Protein AF-A0A699WA02-F1 (afdb_monomer_lite)

Organism: Tanacetum cinerariifolium (NCBI:txid118510)

Secondary structure (DSSP, 8-state):
------TT-EEEEEE-------SS-----PPPEEEEEEEP----PPP-EEEEEEEEEETTEEEEEEEEE-SS-TTPPPEEEEHHHHHHH-GGG--

Structure (mmCIF, N/CA/C/O backbone):
data_AF-A0A699WA02-F1
#
_entry.id   AF-A0A699WA02-F1
#
loop_
_atom_site.group_PDB
_atom_site.id
_atom_site.type_symbol
_atom_site.label_atom_id
_atom_site.label_alt_id
_atom_site.label_comp_id
_atom_site.label_asym_id
_atom_site.label_entity_id
_atom_site.label_seq_id
_atom_site.pdbx_PDB_ins_code
_atom_site.Cartn_x
_atom_site.Cartn_y
_atom_site.Cartn_z
_atom_site.occupancy
_atom_site.B_iso_or_equiv
_atom_site.auth_seq_id
_atom_site.auth_comp_id
_atom_site.auth_asym_id
_atom_site.auth_atom_id
_atom_site.pdbx_PDB_model_num
ATOM 1 N N . ARG A 1 1 ? -12.449 -18.518 -7.318 1.00 55.69 1 ARG A N 1
ATOM 2 C CA . ARG A 1 1 ? -11.507 -18.022 -8.351 1.00 55.69 1 ARG A CA 1
ATOM 3 C C . ARG A 1 1 ? -11.053 -16.632 -7.933 1.00 55.69 1 ARG A C 1
ATOM 5 O O . ARG A 1 1 ? -11.923 -15.829 -7.618 1.00 55.69 1 ARG A O 1
ATOM 12 N N . ALA A 1 2 ? -9.747 -16.378 -7.850 1.00 72.69 2 ALA A N 1
ATOM 13 C CA . ALA A 1 2 ? -9.238 -15.023 -7.654 1.00 72.69 2 ALA A CA 1
ATOM 14 C C . ALA A 1 2 ? -9.486 -14.218 -8.940 1.00 72.69 2 ALA A C 1
ATOM 16 O O . ALA A 1 2 ? -9.352 -14.766 -10.033 1.00 72.69 2 ALA A O 1
ATOM 17 N N . LEU A 1 3 ? -9.930 -12.968 -8.809 1.00 79.06 3 LEU A N 1
ATOM 18 C CA . LEU A 1 3 ? -10.115 -12.074 -9.948 1.00 79.06 3 LEU A CA 1
ATOM 19 C C . LEU A 1 3 ? -8.779 -11.382 -10.214 1.00 79.06 3 LEU A C 1
ATOM 21 O O . LEU A 1 3 ? -8.329 -10.583 -9.395 1.00 79.06 3 LEU A O 1
ATOM 25 N N . GLU A 1 4 ? -8.146 -11.722 -11.330 1.00 81.62 4 GLU A N 1
ATOM 26 C CA . GLU A 1 4 ? -6.902 -11.104 -11.778 1.00 81.62 4 GLU A CA 1
ATOM 27 C C . GLU A 1 4 ? -7.187 -10.156 -12.943 1.00 81.62 4 GLU A C 1
ATOM 29 O O . GLU A 1 4 ? -7.864 -10.538 -13.892 1.00 81.62 4 GLU A O 1
ATOM 34 N N . PHE A 1 5 ? -6.669 -8.929 -12.873 1.00 83.94 5 PHE A N 1
ATOM 35 C CA . PHE A 1 5 ? -6.877 -7.895 -13.894 1.00 83.94 5 PHE A CA 1
ATOM 36 C C . PHE A 1 5 ? -5.578 -7.567 -14.613 1.00 83.94 5 PHE A C 1
ATOM 38 O O . PHE A 1 5 ? -4.568 -7.382 -13.935 1.00 83.94 5 PHE A O 1
ATOM 45 N N . GLN A 1 6 ? -5.565 -7.475 -15.934 1.00 86.81 6 GLN A N 1
ATOM 46 C CA . GLN A 1 6 ? -4.364 -7.175 -16.714 1.00 86.81 6 GLN A CA 1
ATOM 47 C C . GLN A 1 6 ? -4.224 -5.668 -16.999 1.00 86.81 6 GLN A C 1
ATOM 49 O O . GLN A 1 6 ? -5.222 -4.939 -16.997 1.00 86.81 6 GLN A O 1
ATOM 54 N N . PRO A 1 7 ? -2.998 -5.164 -17.244 1.00 87.44 7 PRO A N 1
ATOM 55 C CA . PRO A 1 7 ? -2.810 -3.834 -17.813 1.00 87.44 7 PRO A CA 1
ATOM 56 C C . PRO A 1 7 ? -3.632 -3.682 -19.100 1.00 87.44 7 PRO A C 1
ATOM 58 O O . PRO A 1 7 ? -3.587 -4.536 -19.981 1.00 87.44 7 PRO A O 1
ATOM 61 N N . GLY A 1 8 ? -4.405 -2.604 -19.203 1.00 87.94 8 GLY A N 1
ATOM 62 C CA . GLY A 1 8 ? -5.342 -2.363 -20.303 1.00 87.94 8 GLY A CA 1
ATOM 63 C C . GLY A 1 8 ? -6.811 -2.643 -19.981 1.00 87.94 8 GLY A C 1
ATOM 64 O O . GLY A 1 8 ? -7.675 -2.068 -20.649 1.00 87.94 8 GLY A O 1
ATOM 65 N N . ASP A 1 9 ? -7.106 -3.426 -18.940 1.00 91.88 9 ASP A N 1
ATOM 66 C CA . ASP A 1 9 ? -8.480 -3.678 -18.500 1.00 91.88 9 ASP A CA 1
ATOM 67 C C . ASP A 1 9 ? -9.131 -2.415 -17.927 1.00 91.88 9 ASP A C 1
ATOM 69 O O . ASP A 1 9 ? -8.467 -1.557 -17.337 1.00 91.88 9 ASP A O 1
ATOM 73 N N . HIS A 1 10 ? -10.455 -2.325 -18.065 1.00 90.88 10 HIS A N 1
ATOM 74 C CA . HIS A 1 10 ? -11.254 -1.259 -17.466 1.00 90.88 10 HIS A CA 1
ATOM 75 C C . HIS A 1 10 ? -11.957 -1.770 -16.210 1.00 90.88 10 HIS A C 1
ATOM 77 O O . HIS A 1 10 ? -12.746 -2.713 -16.269 1.00 90.88 10 HIS A O 1
ATOM 83 N N . VAL A 1 11 ? -11.698 -1.133 -15.069 1.00 91.25 11 VAL A N 1
ATOM 84 C CA . VAL A 1 11 ? -12.272 -1.511 -13.772 1.00 91.25 11 VAL A CA 1
ATOM 85 C C . VAL A 1 11 ? -13.050 -0.369 -13.142 1.00 91.25 11 VAL A C 1
ATOM 87 O O . VAL A 1 11 ? -12.685 0.796 -13.271 1.00 91.25 11 VAL A O 1
ATOM 90 N N . PHE A 1 12 ? -14.110 -0.714 -12.415 1.00 91.00 12 PHE A N 1
ATOM 91 C CA . PHE A 1 12 ? -14.862 0.242 -11.611 1.00 91.00 12 PHE A CA 1
ATOM 92 C C . PHE A 1 12 ? -14.304 0.303 -10.192 1.00 91.00 12 PHE A C 1
ATOM 94 O O . PHE A 1 12 ? -14.154 -0.725 -9.523 1.00 91.00 12 PHE A O 1
ATOM 101 N N . LEU A 1 13 ? -14.051 1.512 -9.690 1.00 89.06 13 LEU A N 1
ATOM 102 C CA . LEU A 1 13 ? -13.586 1.694 -8.320 1.00 89.06 13 LEU A CA 1
ATOM 103 C C . LEU A 1 13 ? -14.770 1.647 -7.355 1.00 89.06 13 LEU A C 1
ATOM 105 O O . LEU A 1 13 ? -15.655 2.503 -7.386 1.00 89.06 13 LEU A O 1
ATOM 109 N N . LYS A 1 14 ? -14.764 0.670 -6.447 1.00 88.62 14 LYS A N 1
ATOM 110 C CA . LYS A 1 14 ? -15.741 0.594 -5.359 1.00 88.62 14 LYS A CA 1
ATOM 111 C C . LYS A 1 14 ? -15.373 1.574 -4.249 1.00 88.62 14 LYS A C 1
ATOM 113 O O . LYS A 1 14 ? -14.441 1.335 -3.483 1.00 88.62 14 LYS A O 1
ATOM 118 N N . VAL A 1 15 ? -16.155 2.634 -4.099 1.00 84.69 15 VAL A N 1
ATOM 119 C CA . VAL A 1 15 ? -16.009 3.617 -3.027 1.00 84.69 15 VAL A CA 1
ATOM 120 C C . VAL A 1 15 ? -17.053 3.355 -1.954 1.00 84.69 15 VAL A C 1
ATOM 122 O O . VAL A 1 15 ? -18.257 3.374 -2.193 1.00 84.69 15 VAL A O 1
ATOM 125 N N . SER A 1 16 ? -16.587 3.097 -0.737 1.00 79.12 16 SER A N 1
ATOM 126 C CA . SER A 1 16 ? -17.439 3.103 0.450 1.00 79.12 16 SER A CA 1
ATOM 127 C C . SER A 1 16 ? -17.075 4.333 1.264 1.00 79.12 16 SER A C 1
ATOM 129 O O . SER A 1 16 ? -15.899 4.494 1.597 1.00 79.12 16 SER A O 1
ATOM 131 N N . PRO A 1 17 ? -18.029 5.213 1.584 1.00 72.94 17 PRO A N 1
ATOM 132 C CA . PRO A 1 17 ? -17.728 6.373 2.405 1.00 72.94 17 PRO A CA 1
ATOM 133 C C . PRO A 1 17 ? -17.163 5.917 3.752 1.00 72.94 17 PRO A C 1
ATOM 135 O O . PRO A 1 17 ? -17.779 5.151 4.500 1.00 72.94 17 PRO A O 1
ATOM 138 N N . ALA A 1 18 ? -15.948 6.376 4.037 1.00 67.69 18 ALA A N 1
ATOM 139 C CA . ALA A 1 18 ? -15.314 6.176 5.324 1.00 67.69 18 ALA A CA 1
ATOM 140 C C . ALA A 1 18 ? -16.063 7.003 6.374 1.00 67.69 18 ALA A C 1
ATOM 142 O O . ALA A 1 18 ? -16.580 8.078 6.073 1.00 67.69 18 ALA A O 1
ATOM 143 N N . ARG A 1 19 ? -16.139 6.497 7.610 1.00 60.53 19 ARG A N 1
ATOM 144 C CA . ARG A 1 19 ? -16.765 7.193 8.744 1.00 60.53 19 ARG A CA 1
ATOM 145 C C . ARG A 1 19 ? -16.064 8.540 8.993 1.00 60.53 19 ARG A C 1
ATOM 147 O O . ARG A 1 19 ? -15.144 8.612 9.800 1.00 60.53 19 ARG A O 1
ATOM 154 N N . GLY A 1 20 ? -16.490 9.599 8.311 1.00 54.72 20 GLY A N 1
ATOM 155 C CA . GLY A 1 20 ? -16.166 10.975 8.667 1.00 54.72 20 GLY A CA 1
ATOM 156 C C . GLY A 1 20 ? -16.902 11.339 9.952 1.00 54.72 20 GLY A C 1
ATOM 157 O O . GLY A 1 20 ? -18.048 10.928 10.146 1.00 54.72 20 GLY A O 1
ATOM 158 N N . VAL A 1 21 ? -16.246 12.075 10.851 1.00 57.78 21 VAL A N 1
ATOM 159 C CA . VAL A 1 21 ? -16.862 12.585 12.083 1.00 57.78 21 VAL A CA 1
ATOM 160 C C . VAL A 1 21 ? -18.040 13.478 11.691 1.00 57.78 21 VAL A C 1
ATOM 162 O O . VAL A 1 21 ? -17.868 14.623 11.279 1.00 57.78 21 VAL A O 1
ATOM 165 N N . ARG A 1 22 ? -19.254 12.930 11.756 1.00 55.03 22 ARG A N 1
ATOM 166 C CA . ARG A 1 22 ? -20.474 13.626 11.355 1.00 55.03 22 ARG A CA 1
ATOM 167 C C . ARG A 1 22 ? -20.993 14.398 12.565 1.00 55.03 22 ARG A C 1
ATOM 169 O O . ARG A 1 22 ? -21.475 13.786 13.511 1.00 55.03 22 ARG A O 1
ATOM 176 N N . ARG A 1 23 ? -20.910 15.733 12.526 1.00 58.34 23 ARG A N 1
ATOM 177 C CA . ARG A 1 23 ? -21.456 16.638 13.563 1.00 58.34 23 ARG A CA 1
ATOM 178 C C . ARG A 1 23 ? -22.989 16.597 13.683 1.00 58.34 23 ARG A C 1
ATOM 180 O O . ARG A 1 23 ? -23.529 17.222 14.580 1.00 58.34 23 ARG A O 1
ATOM 187 N N . PHE A 1 24 ? -23.681 15.844 12.823 1.00 54.47 24 PHE A N 1
ATOM 188 C CA . PHE A 1 24 ? -25.131 15.677 12.877 1.00 54.47 24 PHE A CA 1
ATOM 189 C C . PHE A 1 24 ? -25.536 14.204 12.788 1.00 54.47 24 PHE A C 1
ATOM 191 O O . PHE A 1 24 ? -25.129 13.457 11.893 1.00 54.47 24 PHE A O 1
ATOM 198 N N . SER A 1 25 ? -26.335 13.808 13.771 1.00 50.69 25 SER A N 1
ATOM 199 C CA . SER A 1 25 ? -26.802 12.463 14.088 1.00 50.69 25 SER A CA 1
ATOM 200 C C . SER A 1 25 ? -27.646 11.832 12.981 1.00 50.69 25 SER A C 1
ATOM 202 O O . SER A 1 25 ? -28.866 11.813 13.055 1.00 50.69 25 SER A O 1
ATOM 204 N N . ILE A 1 26 ? -27.011 11.232 11.973 1.00 54.91 26 ILE A N 1
ATOM 205 C CA . ILE A 1 26 ? -27.665 10.219 11.132 1.00 54.91 26 ILE A CA 1
ATOM 206 C C . ILE A 1 26 ? -26.698 9.041 10.968 1.00 54.91 26 ILE A C 1
ATOM 208 O O . ILE A 1 26 ? -25.802 9.044 10.117 1.00 54.91 26 ILE A O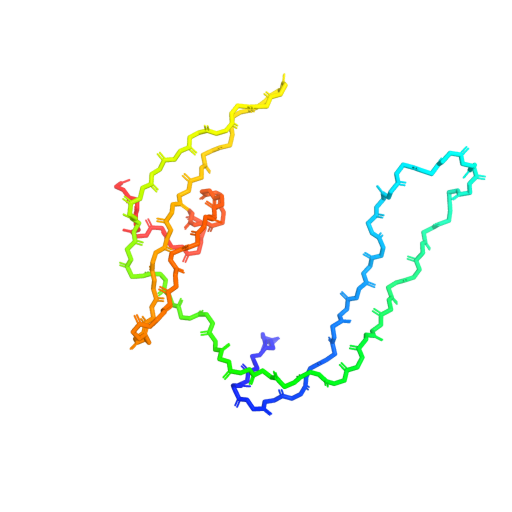 1
ATOM 212 N N . LYS A 1 27 ? -26.892 8.018 11.811 1.00 55.62 27 LYS A N 1
ATOM 213 C CA . LYS A 1 27 ? -26.228 6.703 11.753 1.00 55.62 27 LYS A CA 1
ATOM 214 C C . LYS A 1 27 ? -26.848 5.829 10.650 1.00 55.62 27 LYS A C 1
ATOM 216 O O . LYS A 1 27 ? -27.351 4.745 10.925 1.00 55.62 27 LYS A O 1
ATOM 221 N N . ARG A 1 28 ? -26.838 6.275 9.391 1.00 58.25 28 ARG A N 1
ATOM 222 C CA . ARG A 1 28 ? -27.167 5.394 8.256 1.00 58.25 28 ARG A CA 1
ATOM 223 C C . ARG A 1 28 ? -25.888 4.952 7.555 1.00 58.25 28 ARG A C 1
ATOM 225 O O . ARG A 1 28 ? -25.039 5.778 7.226 1.00 58.25 28 ARG A O 1
ATOM 232 N N . LYS A 1 29 ? -25.743 3.634 7.380 1.00 63.84 29 LYS A N 1
ATOM 233 C CA . LYS A 1 29 ? -24.664 3.009 6.610 1.00 63.84 29 LYS A CA 1
ATOM 234 C C . LYS A 1 29 ? -24.890 3.397 5.152 1.00 63.84 29 LYS A C 1
ATOM 236 O O . LYS A 1 29 ? -25.831 2.924 4.530 1.00 63.84 29 LYS A O 1
ATOM 241 N N . LEU A 1 30 ? -24.089 4.330 4.657 1.00 68.69 30 LEU A N 1
ATOM 242 C CA . LEU A 1 30 ? -24.125 4.725 3.255 1.00 68.69 30 LEU A CA 1
ATOM 243 C C . LEU A 1 30 ? -23.751 3.510 2.388 1.00 68.69 30 LEU A C 1
ATOM 245 O O . LEU A 1 30 ? -22.841 2.750 2.739 1.00 68.69 30 LEU A O 1
ATOM 249 N N . SER A 1 31 ? -24.476 3.305 1.290 1.00 72.44 31 SER A N 1
ATOM 250 C CA . SER A 1 31 ? -24.214 2.225 0.340 1.00 72.44 31 SER A CA 1
ATOM 251 C C . SER A 1 31 ? -22.868 2.445 -0.367 1.00 72.44 31 SER A C 1
ATOM 253 O O . SER A 1 31 ? -22.503 3.588 -0.664 1.00 72.44 31 SER A O 1
ATOM 255 N N . PRO A 1 32 ? -22.097 1.378 -0.644 1.00 82.38 32 PRO A N 1
ATOM 256 C CA . PRO A 1 32 ? -20.968 1.466 -1.561 1.00 82.38 32 PRO A CA 1
ATOM 257 C C . PRO A 1 32 ? -21.441 1.935 -2.941 1.00 82.38 32 PRO A C 1
ATOM 259 O O . PRO A 1 32 ? -22.456 1.445 -3.430 1.00 82.38 32 PRO A O 1
ATOM 262 N N . HIS A 1 33 ? -20.701 2.846 -3.563 1.00 85.56 33 HIS A N 1
ATOM 263 C CA . HIS A 1 33 ? -20.945 3.319 -4.925 1.00 85.56 33 HIS A CA 1
ATOM 264 C C . HIS A 1 33 ? -19.753 2.955 -5.814 1.00 85.56 33 HIS A C 1
ATOM 266 O O . HIS A 1 33 ? -18.610 2.970 -5.358 1.00 85.56 33 HIS A O 1
ATOM 272 N N . PHE A 1 34 ? -20.018 2.611 -7.072 1.00 88.19 34 PHE A N 1
ATOM 273 C CA . PHE A 1 34 ? -18.984 2.346 -8.070 1.00 88.19 34 PHE A CA 1
ATOM 274 C C . PHE A 1 34 ? -18.779 3.593 -8.924 1.00 88.19 34 PHE A C 1
ATOM 276 O O . PHE A 1 34 ? -19.745 4.173 -9.413 1.00 88.19 34 PHE A O 1
ATOM 283 N N . ILE A 1 35 ? -17.528 4.008 -9.086 1.00 89.50 35 ILE A N 1
ATOM 284 C CA . ILE A 1 35 ? -17.146 5.132 -9.942 1.00 89.50 35 ILE A CA 1
ATOM 285 C C . ILE A 1 35 ? -16.487 4.556 -11.189 1.00 89.50 35 ILE A C 1
ATOM 287 O O . ILE A 1 35 ? -15.622 3.704 -11.013 1.00 89.50 35 ILE A O 1
ATOM 291 N N . GLY A 1 36 ? -16.937 5.039 -12.360 1.00 87.31 36 GLY A N 1
ATOM 292 C CA . GLY A 1 36 ? -16.411 4.973 -13.740 1.00 87.31 36 GLY A CA 1
ATOM 293 C C . GLY A 1 36 ? -15.437 3.862 -14.179 1.00 87.31 36 GLY A C 1
ATOM 294 O O . GLY A 1 36 ? -14.697 3.305 -13.381 1.00 87.31 36 GLY A O 1
ATOM 295 N N . PRO A 1 37 ? -15.368 3.552 -15.484 1.00 90.44 37 PRO A N 1
ATOM 296 C CA . PRO A 1 37 ? -14.351 2.639 -15.989 1.00 90.44 37 PRO A CA 1
ATOM 297 C C . PRO A 1 37 ? -12.975 3.324 -15.990 1.00 90.44 37 PRO A C 1
ATOM 299 O O . PRO A 1 37 ? -12.746 4.283 -16.726 1.00 90.44 37 PRO A O 1
ATOM 302 N N . PHE A 1 38 ? -12.049 2.823 -15.176 1.00 90.00 38 PHE A N 1
ATOM 303 C CA . PHE A 1 38 ? -10.650 3.247 -15.150 1.00 90.00 38 PHE A CA 1
ATOM 304 C C . PHE A 1 38 ? -9.774 2.211 -15.838 1.00 90.00 38 PHE A C 1
ATOM 306 O O . PHE A 1 38 ? -9.865 1.026 -15.523 1.00 90.00 38 PHE A O 1
ATOM 313 N N . LYS A 1 39 ? -8.890 2.660 -16.731 1.00 90.31 39 LYS A N 1
ATOM 314 C CA . LYS A 1 39 ? -7.899 1.789 -17.364 1.00 90.31 39 LYS A CA 1
ATOM 315 C C . LYS A 1 39 ? -6.778 1.464 -16.377 1.00 90.31 39 LYS A C 1
ATOM 317 O O . LYS A 1 39 ? -6.157 2.373 -15.823 1.00 90.31 39 LYS A O 1
ATOM 322 N N . ILE A 1 40 ? -6.494 0.182 -16.181 1.00 87.12 40 ILE A N 1
ATOM 323 C CA . ILE A 1 40 ? -5.320 -0.262 -15.427 1.00 87.12 40 ILE A CA 1
ATOM 324 C C . ILE A 1 40 ? -4.084 0.017 -16.277 1.00 87.12 40 ILE A C 1
ATOM 326 O O . ILE A 1 40 ? -3.972 -0.487 -17.391 1.00 87.12 40 ILE A O 1
ATOM 330 N N . LEU A 1 41 ? -3.175 0.846 -15.762 1.00 83.94 41 LEU A N 1
ATOM 331 C CA . LEU A 1 41 ? -1.947 1.210 -16.474 1.00 83.94 41 LEU A CA 1
ATOM 332 C C . LEU A 1 41 ? -0.852 0.163 -16.289 1.00 83.94 41 LEU A C 1
ATOM 334 O O . LEU A 1 41 ? -0.262 -0.268 -17.269 1.00 83.94 41 LEU A O 1
ATOM 338 N N . ASP A 1 42 ? -0.607 -0.248 -15.048 1.00 76.38 42 ASP A N 1
ATOM 339 C CA . ASP A 1 42 ? 0.430 -1.218 -14.722 1.00 76.38 42 ASP A CA 1
ATOM 340 C C . ASP A 1 42 ? 0.097 -1.945 -13.414 1.00 76.38 42 ASP A C 1
ATOM 342 O O . ASP A 1 42 ? -0.661 -1.439 -12.572 1.00 76.38 42 ASP A O 1
ATOM 346 N N . ARG A 1 43 ? 0.655 -3.142 -13.243 1.00 75.19 43 ARG A N 1
ATOM 347 C CA . ARG A 1 43 ? 0.563 -3.912 -12.006 1.00 75.19 43 ARG A CA 1
ATOM 348 C C . ARG A 1 43 ? 1.683 -3.486 -11.065 1.00 75.19 43 ARG A C 1
ATOM 350 O O . ARG A 1 43 ? 2.812 -3.218 -11.452 1.00 75.19 43 ARG A O 1
ATOM 357 N N . VAL A 1 44 ? 1.371 -3.438 -9.774 1.00 69.81 44 VAL A N 1
ATOM 358 C CA . VAL A 1 44 ? 2.418 -3.301 -8.762 1.00 69.81 44 VAL A CA 1
ATOM 359 C C . VAL A 1 44 ? 3.113 -4.653 -8.662 1.00 69.81 44 VAL A C 1
ATOM 361 O O . VAL A 1 44 ? 2.610 -5.533 -7.970 1.00 69.81 44 VAL A O 1
ATOM 364 N N . GLU A 1 45 ? 4.220 -4.805 -9.386 1.00 66.38 45 GLU A N 1
ATOM 365 C CA . GLU A 1 45 ? 5.115 -5.955 -9.243 1.00 66.38 45 GLU A CA 1
ATOM 366 C C . GLU A 1 45 ? 5.686 -6.055 -7.827 1.00 66.38 45 GLU A C 1
ATOM 368 O O . GLU A 1 45 ? 5.620 -5.102 -7.030 1.00 66.38 45 GLU A O 1
ATOM 373 N N . ASP A 1 46 ? 6.214 -7.242 -7.535 1.00 68.25 46 ASP A N 1
ATOM 374 C CA . ASP A 1 46 ? 6.809 -7.571 -6.256 1.00 68.25 46 ASP A CA 1
ATOM 375 C C . ASP A 1 46 ? 7.860 -6.533 -5.863 1.00 68.25 46 ASP A C 1
ATOM 377 O O . ASP A 1 46 ? 8.614 -6.016 -6.695 1.00 68.25 46 ASP A O 1
ATOM 381 N N . PRO A 1 47 ? 7.892 -6.164 -4.579 1.00 71.69 47 PRO A N 1
ATOM 382 C CA . PRO A 1 47 ? 8.924 -5.281 -4.102 1.00 71.69 47 PRO A CA 1
ATOM 383 C C . PRO A 1 47 ? 10.277 -5.965 -4.226 1.00 71.69 47 PRO A C 1
ATOM 385 O O . PRO A 1 47 ? 10.427 -7.098 -3.798 1.00 71.69 47 PRO A O 1
ATOM 388 N N . GLU A 1 48 ? 11.249 -5.270 -4.791 1.00 73.19 48 GLU A N 1
ATOM 389 C CA . GLU A 1 48 ? 12.588 -5.794 -5.046 1.00 73.19 48 GLU A CA 1
ATOM 390 C C . GLU A 1 48 ? 13.491 -5.606 -3.821 1.00 73.19 48 GLU A C 1
ATOM 392 O O . GLU A 1 48 ? 14.303 -6.468 -3.493 1.00 73.19 48 GLU A O 1
ATOM 397 N N . ALA A 1 49 ? 13.309 -4.502 -3.085 1.00 79.94 49 ALA A N 1
ATOM 398 C CA . ALA A 1 49 ? 14.092 -4.221 -1.889 1.00 79.94 49 ALA A CA 1
ATOM 399 C C . ALA A 1 49 ? 13.347 -3.367 -0.852 1.00 79.94 49 ALA A C 1
ATOM 401 O O . ALA A 1 49 ? 12.551 -2.476 -1.174 1.00 79.94 49 ALA A O 1
ATOM 402 N N . ILE A 1 50 ? 13.671 -3.597 0.425 1.00 83.19 50 ILE A N 1
ATOM 403 C CA . ILE A 1 50 ? 13.346 -2.684 1.526 1.00 83.19 50 ILE A CA 1
ATOM 404 C C . ILE A 1 50 ? 14.536 -1.742 1.721 1.00 83.19 50 ILE A C 1
ATOM 406 O O . ILE A 1 50 ? 15.610 -2.179 2.117 1.00 83.19 50 ILE A O 1
ATOM 410 N N . LEU A 1 51 ? 14.331 -0.451 1.466 1.00 84.88 51 LEU A N 1
ATOM 411 C CA . LEU A 1 51 ? 15.379 0.570 1.549 1.00 84.88 51 LEU A CA 1
ATOM 412 C C . LEU A 1 51 ? 15.548 1.148 2.955 1.00 84.88 51 LEU A C 1
ATOM 414 O O . LEU A 1 51 ? 16.634 1.582 3.316 1.00 84.88 51 LEU A O 1
ATOM 418 N N . ASP A 1 52 ? 14.460 1.228 3.720 1.00 83.31 52 ASP A N 1
ATOM 419 C CA . ASP A 1 52 ? 14.452 1.876 5.034 1.00 83.31 52 ASP A CA 1
ATOM 420 C C . ASP A 1 52 ? 13.313 1.331 5.907 1.00 83.31 52 ASP A C 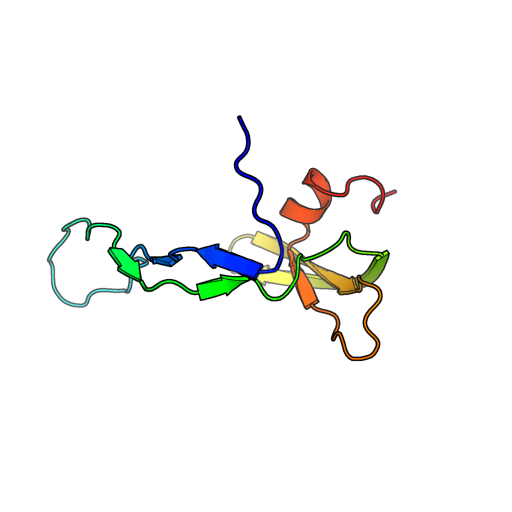1
ATOM 422 O O . ASP A 1 52 ? 12.307 0.830 5.388 1.00 83.31 52 ASP A O 1
ATOM 426 N N . ARG A 1 53 ? 13.439 1.442 7.231 1.00 86.25 53 ARG A N 1
ATOM 427 C CA . ARG A 1 53 ? 12.406 1.089 8.213 1.00 86.25 53 ARG A CA 1
ATOM 428 C C . ARG A 1 53 ? 12.230 2.220 9.220 1.00 86.25 53 ARG A C 1
ATOM 430 O O . ARG A 1 53 ? 13.187 2.721 9.793 1.00 86.25 53 ARG A O 1
ATOM 437 N N . ARG A 1 54 ? 10.977 2.590 9.480 1.00 89.38 54 ARG A N 1
ATOM 438 C CA . ARG A 1 54 ? 10.613 3.654 10.415 1.00 89.38 54 ARG A CA 1
ATOM 439 C C . ARG A 1 54 ? 9.434 3.256 11.282 1.00 89.38 54 ARG A C 1
ATOM 441 O O . ARG A 1 54 ? 8.372 2.911 10.771 1.00 89.38 54 ARG A O 1
ATOM 448 N N . ASP A 1 55 ? 9.569 3.452 12.584 1.00 90.19 55 ASP A N 1
ATOM 449 C CA . ASP A 1 55 ? 8.466 3.271 13.517 1.00 90.19 55 ASP A CA 1
ATOM 450 C C . ASP A 1 55 ? 7.634 4.540 13.659 1.00 90.19 55 ASP A C 1
ATOM 452 O O . ASP A 1 55 ? 8.141 5.648 13.855 1.00 90.19 55 ASP A O 1
ATOM 456 N N . ARG A 1 56 ? 6.313 4.376 13.575 1.00 87.06 56 ARG A N 1
ATOM 457 C CA . ARG A 1 56 ? 5.355 5.433 13.879 1.00 87.06 56 ARG A CA 1
ATOM 458 C C . ARG A 1 56 ? 4.604 5.080 15.151 1.00 87.06 56 ARG A C 1
ATOM 460 O O . ARG A 1 56 ? 3.674 4.268 15.139 1.00 87.06 56 ARG A O 1
ATOM 467 N N . ALA A 1 57 ? 5.009 5.716 16.244 1.00 88.25 57 ALA A N 1
ATOM 468 C CA . ALA A 1 57 ? 4.304 5.645 17.512 1.00 88.25 57 ALA A CA 1
ATOM 469 C C . ALA A 1 57 ? 2.968 6.400 17.425 1.00 88.25 57 ALA A C 1
ATOM 471 O O . ALA A 1 57 ? 2.884 7.527 16.935 1.00 88.25 57 ALA A O 1
ATOM 472 N N . MET A 1 58 ? 1.906 5.762 17.894 1.00 88.12 58 MET A N 1
ATOM 473 C CA . MET A 1 58 ? 0.578 6.334 18.082 1.00 88.12 58 MET A CA 1
ATOM 474 C C . MET A 1 58 ? 0.145 6.139 19.532 1.00 88.12 58 MET A C 1
ATOM 476 O O . MET A 1 58 ? 0.699 5.309 20.244 1.00 88.12 58 MET A O 1
ATOM 480 N N . ARG A 1 59 ? -0.925 6.835 19.939 1.00 82.75 59 ARG A N 1
ATOM 481 C CA . ARG A 1 59 ? -1.427 6.897 21.327 1.00 82.75 59 ARG A CA 1
ATOM 482 C C . ARG A 1 59 ? -1.525 5.551 22.067 1.00 82.75 59 ARG A C 1
ATOM 484 O O . ARG A 1 59 ? -1.472 5.544 23.287 1.00 82.75 59 ARG A O 1
ATOM 491 N N . LYS A 1 60 ? -1.734 4.434 21.358 1.00 91.00 60 LYS A N 1
ATOM 492 C CA . LYS A 1 60 ? -1.856 3.087 21.950 1.00 91.00 60 LYS A CA 1
ATOM 493 C C . LYS A 1 60 ? -0.987 2.010 21.292 1.00 91.00 60 LYS A C 1
ATOM 495 O O . LYS A 1 60 ? -1.066 0.860 21.703 1.00 91.00 60 LYS A O 1
ATOM 500 N N . LYS A 1 61 ? -0.251 2.322 20.222 1.00 85.56 61 LYS A N 1
ATOM 501 C CA . LYS A 1 61 ? 0.514 1.308 19.479 1.00 85.56 61 LYS A CA 1
ATOM 502 C C . LYS A 1 61 ? 1.607 1.926 18.628 1.00 85.56 61 LYS A C 1
ATOM 504 O O . LYS A 1 61 ? 1.439 3.036 18.129 1.00 85.56 61 LYS A O 1
ATOM 509 N N . THR A 1 62 ? 2.641 1.147 18.362 1.00 89.69 62 THR A N 1
ATOM 510 C CA . THR A 1 62 ? 3.684 1.476 17.390 1.00 89.69 62 THR A CA 1
ATOM 511 C C . THR A 1 62 ? 3.445 0.666 16.123 1.00 89.69 62 THR A C 1
ATOM 513 O O . THR A 1 62 ? 3.265 -0.548 16.192 1.00 89.69 62 THR A O 1
ATOM 516 N N . ILE A 1 63 ? 3.373 1.333 14.966 1.00 86.94 63 ILE A N 1
ATOM 517 C CA . ILE A 1 63 ? 3.334 0.655 13.664 1.00 86.94 63 ILE A CA 1
ATOM 518 C C . ILE A 1 63 ? 4.693 0.831 12.980 1.00 86.94 63 ILE A C 1
ATOM 520 O O . ILE A 1 63 ? 5.029 1.971 12.649 1.00 86.94 63 ILE A O 1
ATOM 524 N N . PRO A 1 64 ? 5.420 -0.263 12.699 1.00 89.75 64 PRO A N 1
ATOM 525 C CA . PRO A 1 64 ? 6.585 -0.223 11.827 1.00 89.75 64 PRO A CA 1
ATOM 526 C C . PRO A 1 64 ? 6.159 -0.019 10.370 1.00 89.75 64 PRO A C 1
ATOM 528 O O . PRO A 1 64 ? 5.256 -0.692 9.857 1.00 89.75 64 PRO A O 1
ATOM 531 N N . PHE A 1 65 ? 6.821 0.911 9.698 1.00 86.94 65 PHE A N 1
ATOM 532 C CA . PHE A 1 65 ? 6.738 1.161 8.266 1.00 86.94 65 PHE A CA 1
ATOM 533 C C . PHE A 1 65 ? 8.055 0.774 7.607 1.00 86.94 65 PHE A C 1
ATOM 535 O O . PHE A 1 65 ? 9.120 0.967 8.180 1.00 86.94 65 PHE A O 1
ATOM 542 N N . ALA A 1 66 ? 7.9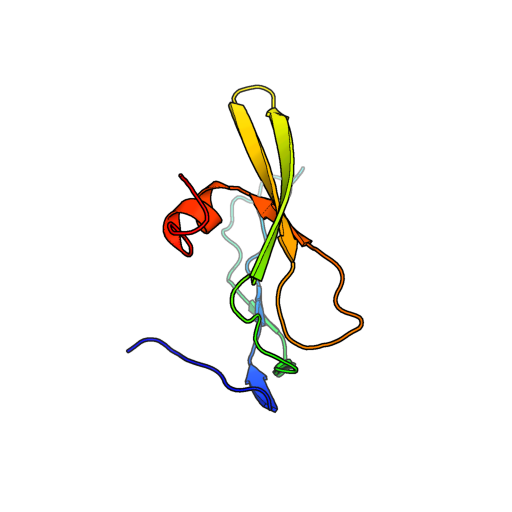79 0.273 6.382 1.00 86.69 66 ALA A N 1
ATOM 543 C CA . ALA A 1 66 ? 9.133 0.034 5.537 1.00 86.69 66 ALA A CA 1
ATOM 544 C C . ALA A 1 66 ? 8.993 0.843 4.248 1.00 86.69 66 ALA A C 1
ATOM 546 O O . ALA A 1 66 ? 7.900 0.954 3.678 1.00 86.69 66 ALA A O 1
ATOM 547 N N . LYS A 1 67 ? 10.098 1.427 3.802 1.00 85.50 67 LYS A N 1
ATOM 548 C CA . LYS A 1 67 ? 10.218 2.055 2.495 1.00 85.50 67 LYS A CA 1
ATOM 549 C C . LYS A 1 67 ? 10.591 0.975 1.503 1.00 85.50 67 LYS A C 1
ATOM 551 O O . LYS A 1 67 ? 11.619 0.323 1.648 1.00 85.50 67 LYS A O 1
ATOM 556 N N . ILE A 1 68 ? 9.734 0.791 0.518 1.00 84.56 68 ILE A N 1
ATOM 557 C CA . ILE A 1 68 ? 9.837 -0.299 -0.431 1.00 84.56 68 ILE A CA 1
ATOM 558 C C . ILE A 1 68 ? 10.109 0.257 -1.820 1.00 84.56 68 ILE A C 1
ATOM 560 O O . ILE A 1 68 ? 9.470 1.227 -2.239 1.00 84.56 68 ILE A O 1
ATOM 564 N N . PHE A 1 69 ? 11.024 -0.390 -2.524 1.00 81.00 69 PHE A N 1
ATOM 565 C CA . PHE A 1 69 ? 11.303 -0.186 -3.937 1.00 81.00 69 PHE A CA 1
ATOM 566 C C . PHE A 1 69 ? 10.946 -1.453 -4.725 1.00 81.00 69 PHE A C 1
ATOM 568 O O . PHE A 1 69 ? 11.047 -2.548 -4.177 1.00 81.00 69 PHE A O 1
ATOM 575 N N . GLY A 1 70 ? 10.496 -1.317 -5.973 1.00 69.81 70 GLY A N 1
ATOM 576 C CA . GLY A 1 70 ? 10.228 -2.465 -6.846 1.00 69.81 70 GLY A CA 1
ATOM 577 C C . GLY A 1 70 ? 9.701 -2.081 -8.226 1.00 69.81 70 GLY A C 1
ATOM 578 O O . GLY A 1 70 ? 8.993 -1.077 -8.359 1.00 69.81 70 GLY A O 1
ATOM 579 N N . GLY A 1 71 ? 10.000 -2.915 -9.220 1.00 66.56 71 GLY A N 1
ATOM 580 C CA . GLY A 1 71 ? 9.570 -2.803 -10.618 1.00 66.56 71 GLY A CA 1
ATOM 581 C C . GLY A 1 71 ? 10.641 -2.227 -11.552 1.00 66.56 71 GLY A C 1
ATOM 582 O O . GLY A 1 71 ? 11.423 -1.366 -11.161 1.00 66.56 71 GLY A O 1
ATOM 583 N N . ASN A 1 72 ? 10.617 -2.667 -12.812 1.00 57.12 72 ASN A N 1
ATOM 584 C CA . ASN A 1 72 ? 11.651 -2.420 -13.831 1.00 57.12 72 ASN A CA 1
ATOM 585 C C . ASN A 1 72 ? 11.621 -1.023 -14.500 1.00 57.12 72 ASN A C 1
ATOM 587 O O . ASN A 1 72 ? 12.333 -0.793 -15.477 1.00 57.12 72 ASN A O 1
ATOM 591 N N . LEU A 1 73 ? 10.784 -0.088 -14.028 1.00 60.44 73 LEU A N 1
ATOM 592 C CA . LEU A 1 73 ? 10.619 1.229 -14.659 1.00 60.44 73 LEU A CA 1
ATOM 593 C C . LEU A 1 73 ? 11.502 2.297 -13.975 1.00 60.44 73 LEU A C 1
ATOM 595 O O . LEU A 1 73 ? 11.381 2.482 -12.760 1.00 60.44 73 LEU A O 1
ATOM 599 N N . PRO A 1 74 ? 12.327 3.055 -14.726 1.00 58.28 74 PRO A N 1
ATOM 600 C CA . PRO A 1 74 ? 13.405 3.883 -14.168 1.00 58.28 74 PRO A CA 1
ATOM 601 C C . PRO A 1 74 ? 12.947 5.030 -13.249 1.00 58.28 74 PRO A C 1
ATOM 603 O O . PRO A 1 74 ? 13.686 5.412 -12.347 1.00 58.28 74 PRO A O 1
ATOM 606 N N . ASP A 1 75 ? 11.725 5.550 -13.415 1.00 66.25 75 ASP A N 1
ATOM 607 C CA . ASP A 1 75 ? 11.236 6.723 -12.665 1.00 66.25 75 ASP A CA 1
ATOM 608 C C . ASP A 1 75 ? 10.368 6.385 -11.442 1.00 66.25 75 ASP A C 1
ATOM 610 O O . ASP A 1 75 ? 9.753 7.265 -10.817 1.00 66.25 75 ASP A O 1
ATOM 614 N N . ARG A 1 76 ? 10.267 5.106 -11.069 1.00 69.06 76 ARG A N 1
ATOM 615 C CA . ARG A 1 76 ? 9.373 4.707 -9.984 1.00 69.06 76 ARG A CA 1
ATOM 616 C C . ARG A 1 76 ? 9.947 5.106 -8.625 1.00 69.06 76 ARG A C 1
ATOM 618 O O . ARG A 1 76 ? 10.999 4.648 -8.197 1.00 69.06 76 ARG A O 1
ATOM 625 N N . LYS A 1 77 ? 9.217 5.949 -7.893 1.00 73.25 77 LYS A N 1
ATOM 626 C CA . LYS A 1 77 ? 9.635 6.392 -6.556 1.00 73.25 77 LYS A CA 1
ATOM 627 C C . LYS A 1 77 ? 9.347 5.321 -5.493 1.00 73.25 77 LYS A C 1
ATOM 629 O O . LYS A 1 77 ? 8.277 4.705 -5.522 1.00 73.25 77 LYS A O 1
ATOM 634 N N . PRO A 1 78 ? 10.236 5.148 -4.497 1.00 80.00 78 PRO A N 1
ATOM 635 C CA . PRO A 1 78 ? 9.976 4.247 -3.383 1.00 80.00 78 PRO A CA 1
ATOM 636 C C . PRO A 1 78 ? 8.728 4.668 -2.599 1.00 80.00 78 PRO A C 1
ATOM 638 O O . PRO A 1 78 ? 8.501 5.858 -2.364 1.00 80.00 78 PRO A O 1
ATOM 641 N N . THR A 1 79 ? 7.951 3.69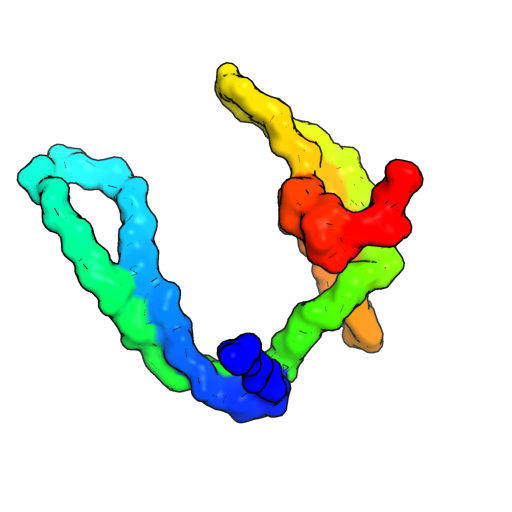5 -2.131 1.00 82.81 79 THR A N 1
ATOM 642 C CA . THR A 1 79 ? 6.700 3.934 -1.395 1.00 82.81 79 THR A CA 1
ATOM 643 C C . THR A 1 79 ? 6.794 3.420 0.039 1.00 82.81 79 THR A C 1
ATOM 645 O O . THR A 1 79 ? 7.346 2.353 0.296 1.00 82.81 79 THR A O 1
ATOM 648 N N . TRP A 1 80 ? 6.217 4.156 0.990 1.00 83.88 80 TRP A N 1
ATOM 649 C CA . TRP A 1 80 ? 6.095 3.711 2.380 1.00 83.88 80 TRP A CA 1
ATOM 650 C C . TRP A 1 80 ? 4.905 2.768 2.552 1.00 83.88 80 TRP A C 1
ATOM 652 O O . TRP A 1 80 ? 3.769 3.135 2.247 1.00 83.88 80 TRP A O 1
ATOM 662 N N . LYS A 1 81 ? 5.142 1.576 3.101 1.00 85.06 81 LYS A N 1
ATOM 663 C CA . LYS A 1 81 ? 4.089 0.612 3.442 1.00 85.06 81 LYS A CA 1
ATOM 664 C C . LYS A 1 81 ? 4.224 0.126 4.889 1.00 85.06 81 LYS A C 1
ATOM 666 O O . LYS A 1 81 ? 5.335 0.023 5.403 1.00 85.06 81 LYS A O 1
ATOM 671 N N . PRO A 1 82 ? 3.107 -0.172 5.573 1.00 87.69 82 PRO A N 1
ATOM 672 C CA . PRO A 1 82 ? 3.152 -0.769 6.903 1.00 87.69 82 PRO A CA 1
ATOM 673 C C . PRO A 1 82 ? 3.712 -2.197 6.837 1.00 87.69 82 PRO A C 1
ATOM 675 O O . PRO A 1 82 ? 3.428 -2.937 5.897 1.00 87.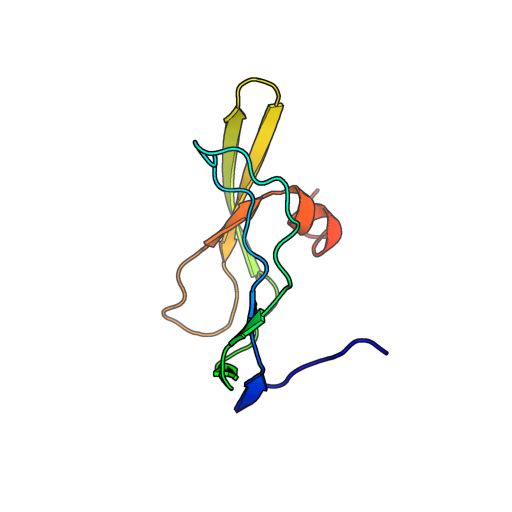69 82 PRO A O 1
ATOM 678 N N . MET A 1 83 ? 4.457 -2.609 7.864 1.00 84.06 83 MET A N 1
ATOM 679 C CA . MET A 1 83 ? 5.142 -3.911 7.906 1.00 84.06 83 MET A CA 1
ATOM 680 C C . MET A 1 83 ? 4.189 -5.115 7.959 1.00 84.06 83 MET A C 1
ATOM 682 O O . MET A 1 83 ? 4.564 -6.208 7.556 1.00 84.06 83 MET A O 1
ATOM 686 N N . GLY A 1 84 ? 2.964 -4.940 8.470 1.00 85.75 84 GLY A N 1
ATOM 687 C CA . GLY A 1 84 ? 1.994 -6.033 8.638 1.00 85.75 84 GLY A CA 1
ATOM 688 C C . GLY A 1 84 ? 1.660 -6.758 7.325 1.00 85.75 84 GLY A C 1
ATOM 689 O O . GLY A 1 84 ? 1.870 -7.966 7.237 1.00 85.75 84 GLY A O 1
ATOM 690 N N . PRO A 1 85 ? 1.203 -6.039 6.282 1.00 82.69 85 PRO A N 1
ATOM 691 C CA . PRO A 1 85 ? 1.023 -6.613 4.952 1.00 82.69 85 PRO A CA 1
ATOM 692 C C . PRO A 1 85 ? 2.303 -7.223 4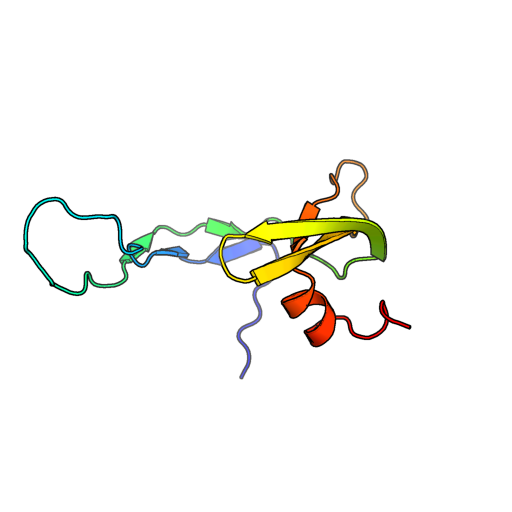.379 1.00 82.69 85 PRO A C 1
ATOM 694 O O . PRO A 1 85 ? 2.246 -8.339 3.889 1.00 82.69 85 PRO A O 1
ATOM 697 N N . ILE A 1 86 ? 3.455 -6.551 4.516 1.00 79.81 86 ILE A N 1
ATOM 698 C CA . ILE A 1 86 ? 4.748 -7.031 3.987 1.00 79.81 86 ILE A CA 1
ATOM 699 C C . ILE A 1 86 ? 5.123 -8.385 4.595 1.00 79.81 86 ILE A C 1
ATOM 701 O O . ILE A 1 86 ? 5.500 -9.291 3.868 1.00 79.81 86 ILE A O 1
ATOM 705 N N . ARG A 1 87 ? 4.940 -8.554 5.911 1.00 80.56 87 ARG A N 1
ATOM 706 C CA . ARG A 1 87 ? 5.132 -9.828 6.628 1.00 80.56 87 ARG A CA 1
ATOM 707 C C . ARG A 1 87 ? 4.298 -10.970 6.061 1.00 80.56 87 ARG A C 1
ATOM 709 O O . ARG A 1 87 ? 4.723 -12.114 6.118 1.00 80.56 87 ARG A O 1
ATOM 716 N N . THR A 1 88 ? 3.106 -10.650 5.566 1.00 82.38 88 THR A N 1
ATOM 717 C CA . THR A 1 88 ? 2.149 -11.644 5.073 1.00 82.38 88 THR A CA 1
ATOM 718 C C . THR A 1 88 ? 2.388 -11.960 3.601 1.00 82.38 88 THR A C 1
ATOM 720 O O . THR A 1 88 ? 2.398 -13.124 3.224 1.00 82.38 88 THR A O 1
ATOM 723 N N . SER A 1 89 ? 2.569 -10.933 2.767 1.00 76.19 89 SER A N 1
ATOM 724 C CA . SER A 1 89 ? 2.697 -11.092 1.317 1.00 76.19 89 SER A CA 1
ATOM 725 C C . SER A 1 89 ? 4.126 -11.379 0.864 1.00 76.19 89 SER A C 1
ATOM 727 O O . SER A 1 89 ? 4.306 -12.034 -0.152 1.00 76.19 89 SER A O 1
ATOM 729 N N . PHE A 1 90 ? 5.135 -10.918 1.609 1.00 78.12 90 PHE A N 1
ATOM 730 C CA . PHE A 1 90 ? 6.549 -11.059 1.256 1.00 78.12 90 PHE A CA 1
ATOM 731 C C . PHE A 1 90 ? 7.402 -11.466 2.474 1.00 78.12 90 PHE A C 1
ATOM 733 O O . PHE A 1 90 ? 8.264 -10.702 2.923 1.00 78.12 90 PHE A O 1
ATOM 740 N N . PRO A 1 91 ? 7.185 -12.670 3.040 1.00 79.19 91 PRO A N 1
ATOM 741 C CA . PRO A 1 91 ? 7.884 -13.102 4.251 1.00 79.19 91 PRO A CA 1
ATOM 742 C C . PRO A 1 91 ? 9.403 -13.242 4.057 1.00 79.19 91 PRO A C 1
ATOM 744 O O . PRO A 1 91 ? 10.140 -13.171 5.028 1.00 79.19 91 PRO A O 1
ATOM 747 N N . HIS A 1 92 ? 9.874 -13.364 2.812 1.00 81.00 92 HIS A N 1
ATOM 748 C CA . HIS A 1 92 ? 11.282 -13.588 2.468 1.00 81.00 92 HIS A CA 1
ATOM 749 C C . HIS A 1 92 ? 12.157 -12.336 2.676 1.00 81.00 92 HIS A C 1
ATOM 751 O O . HIS A 1 92 ? 13.375 -12.437 2.731 1.00 81.00 92 HIS A O 1
ATOM 757 N N . PHE A 1 93 ? 11.553 -11.148 2.827 1.00 71.56 93 PHE A N 1
ATOM 758 C CA . PHE A 1 93 ? 12.273 -9.908 3.165 1.00 71.56 93 PHE A CA 1
ATOM 759 C C . PHE A 1 93 ? 12.538 -9.737 4.667 1.00 71.56 93 PHE A C 1
ATOM 761 O O . PHE A 1 93 ? 12.951 -8.660 5.122 1.00 71.56 93 PHE A O 1
ATOM 768 N N . LEU A 1 94 ? 12.239 -10.759 5.464 1.00 72.06 94 LEU A N 1
ATOM 769 C CA . LEU A 1 94 ? 12.414 -10.753 6.906 1.00 72.06 94 LEU A CA 1
ATOM 770 C C . LEU A 1 94 ? 13.369 -11.887 7.285 1.00 72.06 94 LEU A C 1
ATOM 772 O O . LEU A 1 94 ? 13.193 -12.988 6.771 1.00 72.06 94 LEU A O 1
ATOM 776 N N . PRO A 1 95 ? 14.377 -11.603 8.128 1.00 65.25 95 PRO A N 1
ATOM 777 C CA . PRO A 1 95 ? 15.251 -12.635 8.666 1.00 65.25 95 PRO A CA 1
ATOM 778 C C . PRO A 1 95 ? 14.489 -13.596 9.582 1.00 65.25 95 PRO A C 1
ATOM 780 O O . PRO A 1 95 ? 13.461 -13.169 10.170 1.00 65.25 95 PRO A O 1
#

InterPro domains:
  IPR056924 Tf2-1-like, SH3-like domain [PF24626] (8-46)

Radius of gyration: 18.06 Å; chains: 1; bounding box: 43×35×42 Å

Foldseek 3Di:
DDDDDAQFFWDWDWDFDDDDPDPDDDPDRDDTDTDGTDGRHHDPDDFPDFPDWDWDDDPPDIWIKTFTHDDDDPPDHTDIDTVPVCCVVPVVNDD

pLDDT: mean 77.82, std 11.37, range [50.69, 91.88]

Sequence (95 aa):
RALEFQPGDHVFLKVSPARGVRRFSIKRKLSPHFIGPFKILDRVEDPEAILDRRDRAMRKKTIPFAKIFGGNLPDRKPTWKPMGPIRTSFPHFLP